Protein AF-A0A5P2CX89-F1 (afdb_monomer_lite)

Structure (mmCIF, N/CA/C/O backbone):
data_AF-A0A5P2CX89-F1
#
_entry.id   AF-A0A5P2CX89-F1
#
loop_
_atom_site.group_PDB
_atom_site.id
_atom_site.type_symbol
_atom_site.label_atom_id
_atom_site.label_alt_id
_atom_site.label_comp_id
_atom_site.label_asym_id
_atom_site.label_entity_id
_atom_site.label_seq_id
_atom_site.pdbx_PDB_ins_code
_atom_site.Cartn_x
_atom_site.Cartn_y
_atom_site.Cartn_z
_atom_site.occupancy
_atom_site.B_iso_or_equiv
_atom_site.auth_seq_id
_atom_site.auth_comp_id
_atom_site.auth_asym_id
_atom_site.auth_atom_id
_atom_site.pdbx_PDB_model_num
ATOM 1 N N . MET A 1 1 ? 0.974 6.005 -25.093 1.00 42.09 1 MET A N 1
ATOM 2 C CA . MET A 1 1 ? 1.705 5.523 -23.905 1.00 42.09 1 MET A CA 1
ATOM 3 C C . MET A 1 1 ? 2.132 4.112 -24.248 1.00 42.09 1 MET A C 1
ATOM 5 O O . MET A 1 1 ? 1.288 3.370 -24.734 1.00 42.09 1 MET A O 1
ATOM 9 N N . GLY A 1 2 ? 3.438 3.838 -24.228 1.00 49.44 2 GLY A N 1
ATOM 10 C CA . GLY A 1 2 ? 3.978 2.541 -24.639 1.00 49.44 2 GLY A CA 1
ATOM 11 C C . GLY A 1 2 ? 3.555 1.470 -23.645 1.00 49.44 2 GLY A C 1
ATOM 12 O O . GLY A 1 2 ? 3.586 1.718 -22.444 1.00 49.44 2 GLY A O 1
ATOM 13 N N . SER A 1 3 ? 3.087 0.336 -24.152 1.00 59.53 3 SER A N 1
ATOM 14 C CA . SER A 1 3 ? 2.864 -0.850 -23.338 1.00 59.53 3 SER A CA 1
ATOM 15 C C . SER A 1 3 ? 4.243 -1.437 -23.049 1.00 59.53 3 SER A C 1
ATOM 17 O O . SER A 1 3 ? 4.870 -1.976 -23.962 1.00 59.53 3 SER A O 1
ATOM 19 N N . ASP A 1 4 ? 4.710 -1.302 -21.812 1.00 76.56 4 ASP A N 1
ATOM 20 C CA . ASP A 1 4 ? 5.909 -1.979 -21.324 1.00 76.56 4 ASP A CA 1
ATOM 21 C C . ASP A 1 4 ? 5.474 -3.022 -20.280 1.00 76.56 4 ASP A C 1
ATOM 23 O O . ASP A 1 4 ? 4.548 -2.796 -19.495 1.00 76.56 4 ASP A O 1
ATOM 27 N N . SER A 1 5 ? 6.124 -4.185 -20.259 1.00 81.44 5 SER A N 1
ATOM 28 C CA . SER A 1 5 ? 5.858 -5.239 -19.273 1.00 81.44 5 SER A CA 1
ATOM 29 C C . SER A 1 5 ? 7.118 -5.610 -18.514 1.00 81.44 5 SER A C 1
ATOM 31 O O . SER A 1 5 ? 8.233 -5.353 -18.964 1.00 81.44 5 SER A O 1
ATOM 33 N N . LEU A 1 6 ? 6.953 -6.234 -17.349 1.00 82.81 6 LEU A N 1
ATOM 34 C CA . LEU A 1 6 ? 8.076 -6.692 -16.536 1.00 82.81 6 LEU A CA 1
ATOM 35 C C . LEU A 1 6 ? 8.064 -8.213 -16.347 1.00 82.81 6 LEU A C 1
ATOM 37 O O . LEU A 1 6 ? 7.010 -8.845 -16.339 1.00 82.81 6 LEU A O 1
ATOM 41 N N . ALA A 1 7 ? 9.256 -8.775 -16.146 1.00 82.06 7 ALA A N 1
ATOM 42 C CA . ALA A 1 7 ? 9.511 -10.131 -15.669 1.00 82.06 7 ALA A CA 1
ATOM 43 C C . ALA A 1 7 ? 10.151 -10.089 -14.272 1.00 82.06 7 ALA A C 1
ATOM 45 O O . ALA A 1 7 ? 10.950 -9.192 -13.976 1.00 82.06 7 ALA A O 1
ATOM 46 N N . THR A 1 8 ? 9.864 -11.086 -13.434 1.00 77.75 8 THR A N 1
ATOM 47 C CA . THR A 1 8 ? 10.542 -11.257 -12.140 1.00 77.75 8 THR A CA 1
ATOM 48 C C . THR A 1 8 ? 11.944 -11.835 -12.342 1.00 77.75 8 THR A C 1
ATOM 50 O O . THR A 1 8 ? 12.128 -12.833 -13.039 1.00 77.75 8 THR A O 1
ATOM 53 N N . ALA A 1 9 ? 12.937 -11.237 -11.690 1.00 70.44 9 ALA A N 1
ATOM 54 C CA . ALA A 1 9 ? 14.304 -11.733 -11.590 1.00 70.44 9 ALA A CA 1
ATOM 55 C C . ALA A 1 9 ? 14.701 -11.904 -10.115 1.00 70.44 9 ALA A C 1
ATOM 57 O O . ALA A 1 9 ? 14.054 -11.382 -9.205 1.00 70.44 9 ALA A O 1
ATOM 58 N N . SER A 1 10 ? 15.796 -12.617 -9.852 1.00 69.81 10 SER A N 1
ATOM 59 C CA . SER A 1 10 ? 16.357 -12.696 -8.501 1.00 69.81 10 SER A CA 1
ATOM 60 C C . SER A 1 10 ? 16.760 -11.295 -8.022 1.00 69.81 10 SER A C 1
ATOM 62 O O . SER A 1 10 ? 17.757 -10.746 -8.492 1.00 69.81 10 SER A O 1
ATOM 64 N N . GLY A 1 11 ? 15.984 -10.723 -7.099 1.00 68.00 11 GLY A N 1
ATOM 65 C CA . GLY A 1 11 ? 16.244 -9.404 -6.519 1.00 68.00 11 GLY A CA 1
ATOM 66 C C . GLY A 1 11 ? 15.572 -8.215 -7.216 1.00 68.00 11 GLY A C 1
ATOM 67 O O . GLY A 1 11 ? 15.950 -7.087 -6.916 1.00 68.00 11 GLY A O 1
ATOM 68 N N . GLY A 1 12 ? 14.599 -8.417 -8.117 1.00 71.75 12 GLY A N 1
ATOM 69 C CA . GLY A 1 12 ? 13.814 -7.301 -8.663 1.00 71.75 12 GLY A CA 1
ATOM 70 C C . GLY A 1 12 ? 13.036 -7.612 -9.940 1.00 71.75 12 GLY A C 1
ATOM 71 O O . GLY A 1 12 ? 12.866 -8.769 -10.316 1.00 71.75 12 GLY A O 1
ATOM 72 N N . TYR A 1 13 ? 12.588 -6.555 -10.618 1.00 78.25 13 TYR A N 1
ATOM 73 C CA . TYR A 1 13 ? 11.869 -6.633 -11.889 1.00 78.25 13 TYR A CA 1
ATOM 74 C C . TYR A 1 13 ? 12.728 -6.128 -13.050 1.00 78.25 13 TYR A C 1
ATOM 76 O O . TYR A 1 13 ? 13.530 -5.208 -12.890 1.00 78.25 13 TYR A O 1
ATOM 84 N N . ARG A 1 14 ? 12.545 -6.721 -14.232 1.00 82.75 14 ARG A N 1
ATOM 85 C CA . ARG A 1 14 ? 13.206 -6.311 -15.478 1.00 82.75 14 ARG A CA 1
ATOM 86 C C . ARG A 1 14 ? 12.184 -6.108 -16.587 1.00 82.75 14 ARG A C 1
ATOM 88 O O . ARG A 1 14 ? 11.308 -6.942 -16.764 1.00 82.75 14 ARG A O 1
ATOM 95 N N . GLU A 1 15 ? 12.372 -5.049 -17.365 1.00 85.62 15 GLU A N 1
ATOM 96 C CA . GLU A 1 15 ? 11.545 -4.716 -18.526 1.00 85.62 15 GLU A CA 1
ATOM 97 C C . GLU A 1 15 ? 11.724 -5.699 -19.687 1.00 85.62 15 GLU A C 1
ATOM 99 O O . GLU A 1 15 ? 12.847 -6.104 -20.013 1.00 85.62 15 GLU A O 1
ATOM 104 N N . ILE A 1 16 ? 10.600 -6.092 -20.283 1.00 86.50 16 ILE A N 1
ATOM 105 C CA . ILE A 1 16 ? 10.479 -7.015 -21.411 1.00 86.50 16 ILE A CA 1
ATOM 106 C C . ILE A 1 16 ? 9.305 -6.600 -22.325 1.00 86.50 16 ILE A C 1
ATOM 108 O O . ILE A 1 16 ? 8.415 -5.870 -21.884 1.00 86.50 16 ILE A O 1
ATOM 112 N N . PRO A 1 17 ? 9.256 -7.080 -23.585 1.00 85.12 17 PRO A N 1
ATOM 113 C CA . PRO A 1 17 ? 8.101 -6.859 -24.460 1.00 85.12 17 PRO A CA 1
ATOM 114 C C . PRO A 1 17 ? 6.797 -7.401 -23.856 1.00 85.12 17 PRO A C 1
ATOM 116 O O . PRO A 1 17 ? 6.811 -8.457 -23.220 1.00 85.12 17 PRO A O 1
ATOM 119 N N . CYS A 1 18 ? 5.672 -6.720 -24.095 1.00 82.06 18 CYS A N 1
ATOM 120 C CA . CYS A 1 18 ? 4.364 -7.102 -23.541 1.00 82.06 18 CYS A CA 1
ATOM 121 C C . CYS A 1 18 ? 3.854 -8.474 -23.973 1.00 82.06 18 CYS A C 1
ATOM 123 O O . CYS A 1 18 ? 3.194 -9.156 -23.198 1.00 82.06 18 CYS A O 1
ATOM 125 N N . ASP A 1 19 ? 4.154 -8.893 -25.199 1.00 82.50 19 ASP A N 1
ATOM 126 C CA . ASP A 1 19 ? 3.830 -10.224 -25.719 1.00 82.50 19 ASP A CA 1
ATOM 127 C C . ASP A 1 19 ? 4.905 -11.271 -25.373 1.00 82.50 19 ASP A C 1
ATOM 129 O O . ASP A 1 19 ? 4.845 -12.422 -25.815 1.00 82.50 19 ASP A O 1
ATOM 133 N N . GLY A 1 20 ? 5.895 -10.884 -24.564 1.00 83.31 20 GLY A N 1
ATOM 134 C CA . GLY A 1 20 ? 6.966 -11.751 -24.116 1.00 83.31 20 GLY A CA 1
ATOM 135 C C . GLY A 1 20 ? 6.448 -12.861 -23.193 1.00 83.31 20 GLY A C 1
ATOM 136 O O . GLY A 1 20 ? 5.695 -12.592 -22.259 1.00 83.31 20 GLY A O 1
ATOM 137 N N . PRO A 1 21 ? 6.916 -14.113 -23.349 1.00 80.88 21 PRO A N 1
ATOM 138 C CA . PRO A 1 21 ? 6.437 -15.256 -22.562 1.00 80.88 21 PRO A CA 1
ATOM 139 C C . PRO A 1 21 ? 6.777 -15.189 -21.060 1.00 80.88 21 PRO A C 1
ATOM 141 O O . PRO A 1 21 ? 6.363 -16.060 -20.302 1.00 80.88 21 PRO A O 1
ATOM 144 N N . GLY A 1 22 ? 7.553 -14.190 -20.630 1.00 83.94 22 GLY A N 1
ATOM 145 C CA . GLY A 1 22 ? 7.888 -13.930 -19.229 1.00 83.94 22 GLY A CA 1
ATOM 146 C C . GLY A 1 22 ? 7.197 -12.701 -18.638 1.00 83.94 22 GLY A C 1
ATOM 147 O O . GLY A 1 22 ? 7.607 -12.273 -17.562 1.00 83.94 22 GLY A O 1
ATOM 148 N N . ALA A 1 23 ? 6.230 -12.095 -19.341 1.00 85.31 23 ALA A N 1
ATOM 149 C CA . ALA A 1 23 ? 5.497 -10.924 -18.863 1.00 85.31 23 ALA A CA 1
ATOM 150 C C . ALA A 1 23 ? 4.600 -11.320 -17.690 1.00 85.31 23 ALA A C 1
ATOM 152 O O . ALA A 1 23 ? 3.677 -12.118 -17.838 1.00 85.31 23 ALA A O 1
ATOM 153 N N . VAL A 1 24 ? 4.904 -10.771 -16.515 1.00 86.50 24 VAL A N 1
ATOM 154 C CA . VAL A 1 24 ? 4.188 -11.041 -15.259 1.00 86.50 24 VAL A CA 1
ATOM 155 C C . VAL A 1 24 ? 3.636 -9.781 -14.613 1.00 86.50 24 VAL A C 1
ATOM 157 O O . VAL A 1 24 ? 3.115 -9.877 -13.516 1.00 86.50 24 VAL A O 1
ATOM 160 N N . ALA A 1 25 ? 3.818 -8.611 -15.226 1.00 83.75 25 ALA A N 1
ATOM 161 C CA . ALA A 1 25 ? 3.232 -7.351 -14.790 1.00 83.75 25 ALA A CA 1
ATOM 162 C C . ALA A 1 25 ? 3.145 -6.380 -15.972 1.00 83.75 25 ALA A C 1
ATOM 164 O O . ALA A 1 25 ? 4.002 -6.396 -16.864 1.00 83.75 25 ALA A O 1
ATOM 165 N N . GLU A 1 26 ? 2.138 -5.516 -15.953 1.00 81.44 26 GLU A N 1
ATOM 166 C CA . GLU A 1 26 ? 1.958 -4.427 -16.913 1.00 81.44 26 GLU A CA 1
ATOM 167 C C . GLU A 1 26 ? 2.341 -3.091 -16.272 1.00 81.44 26 GLU A C 1
ATOM 169 O O . GLU A 1 26 ? 1.953 -2.798 -15.136 1.00 81.44 26 GLU A O 1
ATOM 174 N N . VAL A 1 27 ? 3.106 -2.278 -17.004 1.00 80.94 27 VAL A N 1
ATOM 175 C CA . VAL A 1 27 ? 3.391 -0.891 -16.634 1.00 80.94 27 VAL A CA 1
ATOM 176 C C . VAL A 1 27 ? 2.206 -0.026 -17.045 1.00 80.94 27 VAL A C 1
ATOM 178 O O . VAL A 1 27 ? 1.995 0.232 -18.228 1.00 80.94 27 VAL A O 1
ATOM 181 N N . LEU A 1 28 ? 1.440 0.455 -16.065 1.00 74.62 28 LEU A N 1
ATOM 182 C CA . LEU A 1 28 ? 0.283 1.320 -16.325 1.00 74.62 28 LEU A CA 1
ATOM 183 C C . LEU A 1 28 ? 0.699 2.763 -16.617 1.00 74.62 28 LEU A C 1
ATOM 185 O O . LEU A 1 28 ? 0.092 3.455 -17.435 1.00 74.62 28 LEU A O 1
ATOM 189 N N . LEU A 1 29 ? 1.733 3.224 -15.916 1.00 73.19 29 LEU A N 1
ATOM 190 C CA . LEU A 1 29 ? 2.259 4.572 -16.027 1.00 73.19 29 LEU A CA 1
ATOM 191 C C . LEU A 1 29 ? 3.750 4.554 -15.709 1.00 73.19 29 LEU A C 1
ATOM 193 O O . LEU A 1 29 ? 4.175 3.944 -14.726 1.00 73.19 29 LEU A O 1
ATOM 197 N N . ARG A 1 30 ? 4.516 5.267 -16.534 1.00 77.25 30 ARG A N 1
ATOM 198 C CA . ARG A 1 30 ? 5.903 5.621 -16.265 1.00 77.25 30 ARG A CA 1
ATOM 199 C C . ARG A 1 30 ? 6.073 7.115 -16.462 1.00 77.25 30 ARG A C 1
ATOM 201 O O . ARG A 1 30 ? 5.856 7.622 -17.563 1.00 77.25 30 ARG A O 1
ATOM 208 N N . GLU A 1 31 ? 6.488 7.796 -15.408 1.00 72.94 31 GLU A N 1
ATOM 209 C CA . GLU A 1 31 ? 6.812 9.217 -15.461 1.00 72.94 31 GLU A CA 1
ATOM 210 C C . GLU A 1 31 ? 8.288 9.422 -15.150 1.00 72.94 31 GLU A C 1
ATOM 212 O O . GLU A 1 31 ? 8.809 8.839 -14.201 1.00 72.94 31 GLU A O 1
ATOM 217 N N . GLU A 1 32 ? 8.963 10.238 -15.960 1.00 73.38 32 GLU A N 1
ATOM 218 C CA . GLU A 1 32 ? 10.366 10.596 -15.763 1.00 73.38 32 GLU A CA 1
ATOM 219 C C . GLU A 1 32 ? 10.483 12.019 -15.221 1.00 73.38 32 GLU A C 1
ATOM 221 O O . GLU A 1 32 ? 9.790 12.941 -15.661 1.00 73.38 32 GLU A O 1
ATOM 226 N N . PHE A 1 33 ? 11.394 12.201 -14.272 1.00 70.44 33 PHE A N 1
ATOM 227 C CA . PHE A 1 33 ? 11.610 13.456 -13.576 1.00 70.44 33 PHE A CA 1
ATOM 228 C C . PHE A 1 33 ? 13.099 13.802 -13.532 1.00 70.44 33 PHE A C 1
ATOM 230 O O . PHE A 1 33 ? 13.976 12.946 -13.394 1.00 70.44 33 PHE A O 1
ATOM 237 N N . ASP A 1 34 ? 13.377 15.100 -13.598 1.00 68.00 34 ASP A N 1
ATOM 238 C CA . ASP A 1 34 ? 14.707 15.684 -13.411 1.00 68.00 34 ASP A CA 1
ATOM 239 C C . ASP A 1 34 ? 15.083 15.871 -11.930 1.00 68.00 34 ASP A C 1
ATOM 241 O O . ASP A 1 34 ? 16.219 16.217 -11.607 1.00 68.00 34 ASP A O 1
ATOM 245 N N . THR A 1 35 ? 14.130 15.638 -11.028 1.00 64.81 35 THR A N 1
ATOM 246 C CA . THR A 1 35 ? 14.237 15.790 -9.577 1.00 64.81 35 THR A CA 1
ATOM 247 C C . THR A 1 35 ? 13.449 14.682 -8.882 1.00 64.81 35 THR A C 1
ATOM 249 O O . THR A 1 35 ? 12.470 14.182 -9.433 1.00 64.81 35 THR A O 1
ATOM 252 N N . VAL A 1 36 ? 13.853 14.298 -7.664 1.00 58.19 36 VAL A N 1
ATOM 253 C CA . VAL A 1 36 ? 13.071 13.361 -6.842 1.00 58.19 36 VAL A CA 1
ATOM 254 C C . VAL A 1 36 ? 11.738 14.028 -6.512 1.00 58.19 36 VAL A C 1
ATOM 256 O O . VAL A 1 36 ? 11.678 14.926 -5.671 1.00 58.19 36 VAL A O 1
ATOM 259 N N . LYS A 1 37 ? 10.669 13.619 -7.194 1.00 54.03 37 LYS A N 1
ATOM 260 C CA . LYS A 1 37 ? 9.299 13.938 -6.796 1.00 54.03 37 LYS A CA 1
ATOM 261 C C . LYS A 1 37 ? 8.731 12.745 -6.043 1.00 54.03 37 LYS A C 1
ATOM 263 O O . LYS A 1 37 ? 8.951 11.609 -6.443 1.00 54.03 37 LYS A O 1
ATOM 268 N N . ALA A 1 38 ? 8.034 13.031 -4.949 1.00 51.25 38 ALA A N 1
ATOM 269 C CA . ALA A 1 38 ? 7.250 12.032 -4.244 1.00 51.25 38 ALA A CA 1
ATOM 270 C C . ALA A 1 38 ? 5.945 11.762 -5.012 1.00 51.25 38 ALA A C 1
ATOM 272 O O . ALA A 1 38 ? 5.284 12.709 -5.451 1.00 51.25 38 ALA A O 1
ATOM 273 N N . ASP A 1 39 ? 5.630 10.477 -5.129 1.00 54.97 39 ASP A N 1
ATOM 274 C CA . ASP A 1 39 ? 4.306 9.859 -5.214 1.00 54.97 39 ASP A CA 1
ATOM 275 C C . ASP A 1 39 ? 3.392 10.412 -6.322 1.00 54.97 39 ASP A C 1
ATOM 277 O O . ASP A 1 39 ? 2.449 11.169 -6.075 1.00 54.97 39 ASP A O 1
ATOM 281 N N . ARG A 1 40 ? 3.677 10.030 -7.569 1.00 58.16 40 ARG A N 1
ATOM 282 C CA . ARG A 1 40 ? 2.984 10.500 -8.779 1.00 58.16 40 ARG A CA 1
ATOM 283 C C . ARG A 1 40 ? 2.080 9.475 -9.452 1.00 58.16 40 ARG A C 1
ATOM 285 O O . ARG A 1 40 ? 1.398 9.838 -10.408 1.00 58.16 40 ARG A O 1
ATOM 292 N N . CYS A 1 41 ? 1.973 8.255 -8.939 1.00 56.56 41 CYS A N 1
ATOM 293 C CA . CYS A 1 41 ? 0.890 7.365 -9.305 1.00 56.56 41 CYS A CA 1
ATOM 294 C C . CYS A 1 41 ? -0.430 8.087 -8.922 1.00 56.56 41 CYS A C 1
ATOM 296 O O . CYS A 1 41 ? -0.828 8.129 -7.756 1.00 56.56 41 CYS A O 1
ATOM 298 N N . ASP A 1 42 ? -1.076 8.718 -9.911 1.00 55.38 42 ASP A N 1
ATOM 299 C CA . ASP A 1 42 ? -2.325 9.477 -9.771 1.00 55.38 42 ASP A CA 1
ATOM 300 C C . ASP A 1 42 ? -3.533 8.518 -9.662 1.00 55.38 42 ASP A C 1
ATOM 302 O O . ASP A 1 42 ? -3.385 7.387 -9.226 1.00 55.38 42 ASP A O 1
ATOM 306 N N . THR A 1 43 ? -4.756 8.907 -10.013 1.00 50.25 43 THR A N 1
ATOM 307 C CA . THR A 1 43 ? -5.885 7.987 -10.251 1.00 50.25 43 THR A CA 1
ATOM 308 C C . THR A 1 43 ? -5.557 6.611 -10.876 1.00 50.25 43 THR A C 1
ATOM 310 O O . THR A 1 43 ? -6.192 5.637 -10.471 1.00 50.25 43 THR A O 1
ATOM 313 N N . ALA A 1 44 ? -4.557 6.475 -11.764 1.00 47.72 44 ALA A N 1
ATOM 314 C CA . ALA A 1 44 ? -4.097 5.169 -12.277 1.00 47.72 44 ALA A CA 1
ATOM 315 C C . ALA A 1 44 ? -3.511 4.238 -11.185 1.00 47.72 44 ALA A C 1
ATOM 317 O O . ALA A 1 44 ? -3.527 3.016 -11.319 1.00 47.72 44 ALA A O 1
ATOM 318 N N . ALA A 1 45 ? -3.042 4.809 -10.074 1.00 52.84 45 ALA A N 1
ATOM 319 C CA . ALA A 1 45 ? -2.518 4.120 -8.899 1.00 52.84 45 ALA A CA 1
ATOM 320 C C . ALA A 1 45 ? -3.564 3.408 -8.076 1.00 52.84 45 ALA A C 1
ATOM 322 O O . ALA A 1 45 ? -3.189 2.534 -7.308 1.00 52.84 45 ALA A O 1
ATOM 32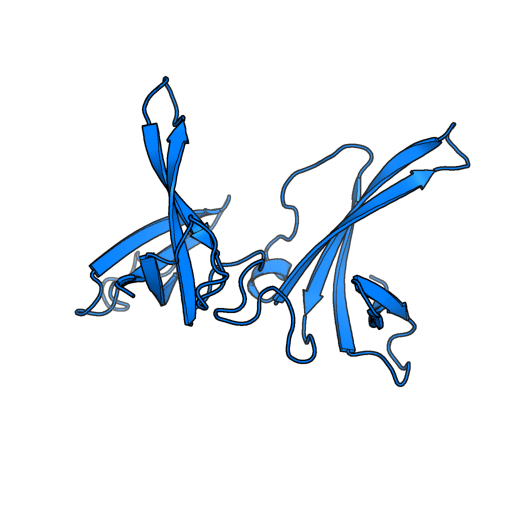3 N N . ALA A 1 46 ? -4.837 3.810 -8.147 1.00 55.19 46 ALA A N 1
ATOM 324 C CA . ALA A 1 46 ? -5.862 3.265 -7.256 1.00 55.19 46 ALA A CA 1
ATOM 325 C C . ALA A 1 46 ? -5.963 1.734 -7.360 1.00 55.19 46 ALA A C 1
ATOM 327 O O . ALA A 1 46 ? -6.441 1.085 -6.434 1.00 55.19 46 ALA A O 1
ATOM 328 N N . GLU A 1 47 ? -5.477 1.175 -8.468 1.00 59.25 47 GLU A N 1
ATOM 329 C CA . GLU A 1 47 ? -5.480 -0.249 -8.753 1.00 59.25 47 GLU A CA 1
ATOM 330 C C . GLU A 1 47 ? -4.083 -0.829 -9.046 1.00 59.25 47 GLU A C 1
ATOM 332 O O . GLU A 1 47 ? -3.986 -1.945 -9.551 1.00 59.25 47 GLU A O 1
ATOM 337 N N . ALA A 1 48 ? -3.012 -0.072 -8.788 1.00 70.31 48 ALA A N 1
ATOM 338 C CA . ALA A 1 48 ? -1.646 -0.568 -8.922 1.00 70.31 48 ALA A CA 1
ATOM 339 C C . ALA A 1 48 ? -1.280 -1.428 -7.706 1.00 70.31 48 ALA A C 1
ATOM 341 O O . ALA A 1 48 ? -1.489 -1.002 -6.565 1.00 70.31 48 ALA A O 1
ATOM 342 N N . ASP A 1 49 ? -0.693 -2.600 -7.951 1.00 67.94 49 ASP A N 1
ATOM 343 C CA . ASP A 1 49 ? -0.277 -3.510 -6.884 1.00 67.94 49 ASP A CA 1
ATOM 344 C C . ASP A 1 49 ? 1.143 -3.183 -6.375 1.00 67.94 49 ASP A C 1
ATOM 346 O O . ASP A 1 49 ? 1.470 -3.489 -5.233 1.00 67.94 49 ASP A O 1
ATOM 350 N N . LEU A 1 50 ? 1.991 -2.520 -7.178 1.00 73.38 50 LEU A N 1
ATOM 351 C CA . LEU A 1 50 ? 3.351 -2.122 -6.781 1.00 73.38 50 LEU A CA 1
ATOM 352 C C . LEU A 1 50 ? 3.775 -0.790 -7.418 1.00 73.38 50 LEU A C 1
ATOM 354 O O . LEU A 1 50 ? 3.487 -0.529 -8.585 1.00 73.38 50 LEU A O 1
ATOM 358 N N . LEU A 1 51 ? 4.513 0.027 -6.660 1.00 76.44 51 LEU A N 1
ATOM 359 C CA . LEU A 1 51 ? 5.182 1.240 -7.134 1.00 76.44 51 LEU A CA 1
ATOM 360 C C . LEU A 1 51 ? 6.696 1.050 -7.042 1.00 76.44 51 LEU A C 1
ATOM 362 O O . LEU A 1 51 ? 7.218 0.662 -5.996 1.00 76.44 51 LEU A O 1
ATOM 366 N N . ILE A 1 52 ? 7.406 1.324 -8.136 1.00 75.88 52 ILE A N 1
ATOM 367 C CA . ILE A 1 52 ? 8.869 1.247 -8.189 1.00 75.88 52 ILE A CA 1
ATOM 368 C C . ILE A 1 52 ? 9.447 2.626 -8.498 1.00 75.88 52 ILE A C 1
ATOM 370 O O . ILE A 1 52 ? 9.117 3.232 -9.517 1.00 75.88 52 ILE A O 1
ATOM 374 N N . HIS A 1 53 ? 10.372 3.081 -7.650 1.00 75.19 53 HIS A N 1
ATOM 375 C CA . HIS A 1 53 ? 11.248 4.206 -7.963 1.00 75.19 53 HIS A CA 1
ATOM 376 C C . HIS A 1 53 ? 12.496 3.691 -8.677 1.00 75.19 53 HIS A C 1
ATOM 378 O O . HIS A 1 53 ? 13.306 2.954 -8.112 1.00 75.19 53 HIS A O 1
ATOM 384 N N . LEU A 1 54 ? 12.659 4.096 -9.928 1.00 74.88 54 LEU A N 1
ATOM 385 C CA . LEU A 1 54 ? 13.841 3.830 -10.727 1.00 74.88 54 LEU A CA 1
ATOM 386 C C . LEU A 1 54 ? 14.754 5.050 -10.687 1.00 74.88 54 LEU A C 1
ATOM 388 O O . LEU A 1 54 ? 14.311 6.194 -10.766 1.00 74.88 54 LEU A O 1
ATOM 392 N N . THR A 1 55 ? 16.052 4.802 -10.581 1.00 78.00 55 THR A N 1
ATOM 393 C CA . THR A 1 55 ? 17.079 5.832 -10.733 1.00 78.00 55 THR A CA 1
ATOM 394 C C . THR A 1 55 ? 18.045 5.373 -11.808 1.00 78.00 55 THR A C 1
ATOM 396 O O . THR A 1 55 ? 18.515 4.235 -11.781 1.00 78.00 55 THR A O 1
ATOM 399 N N . ARG A 1 56 ? 18.337 6.249 -12.763 1.00 79.62 56 ARG A N 1
ATOM 400 C CA . ARG A 1 56 ? 19.282 5.986 -13.843 1.00 79.62 56 ARG A CA 1
ATOM 401 C C . ARG A 1 56 ? 20.217 7.170 -14.002 1.00 79.62 56 ARG A C 1
ATOM 403 O O . ARG A 1 56 ? 19.784 8.310 -13.989 1.00 79.62 56 ARG A O 1
ATOM 410 N N . GLU A 1 57 ? 21.493 6.899 -14.211 1.00 79.94 57 GLU A N 1
ATOM 411 C CA . GLU A 1 57 ? 22.452 7.922 -14.612 1.00 79.94 57 GLU A CA 1
ATOM 412 C C . GLU A 1 57 ? 22.279 8.264 -16.103 1.00 79.94 57 GLU A C 1
ATOM 414 O O . GLU A 1 57 ? 22.196 7.359 -16.939 1.00 79.94 57 GLU A O 1
ATOM 419 N N . ASP A 1 58 ? 22.198 9.555 -16.436 1.00 75.06 58 ASP A N 1
ATOM 420 C CA . ASP A 1 58 ? 22.181 10.071 -17.805 1.00 75.06 58 ASP A CA 1
ATOM 421 C C . ASP A 1 58 ? 23.624 10.236 -18.317 1.00 75.06 58 ASP A C 1
ATOM 423 O O . ASP A 1 58 ? 24.305 11.211 -17.965 1.00 75.06 58 ASP A O 1
ATOM 427 N N . PRO A 1 59 ? 24.109 9.319 -19.178 1.00 69.31 59 PRO A N 1
ATOM 428 C CA . PRO A 1 59 ? 25.465 9.394 -19.703 1.00 69.31 59 PRO A CA 1
ATOM 429 C C . PRO A 1 59 ? 25.668 10.580 -20.658 1.00 69.31 59 PRO A C 1
ATOM 431 O O . PRO A 1 59 ? 26.813 10.939 -20.924 1.00 69.31 59 PRO A O 1
ATOM 434 N N . GLN A 1 60 ? 24.599 11.197 -21.179 1.00 79.12 60 GLN A N 1
ATOM 435 C CA . GLN A 1 60 ? 24.687 12.350 -22.082 1.00 79.12 60 GLN A CA 1
ATOM 436 C C . GLN A 1 60 ? 24.639 13.696 -21.344 1.00 79.12 60 GLN A C 1
ATOM 438 O O . GLN A 1 60 ? 25.086 14.699 -21.895 1.00 79.12 60 GLN A O 1
ATOM 443 N N . ASN A 1 61 ? 24.185 13.725 -20.087 1.00 72.38 61 ASN A N 1
ATOM 444 C CA . ASN A 1 61 ? 24.195 14.915 -19.227 1.00 72.38 61 ASN A CA 1
ATOM 445 C C . ASN A 1 61 ? 25.112 14.748 -18.012 1.00 72.38 61 ASN A C 1
ATOM 447 O O . ASN A 1 61 ? 24.670 14.886 -16.874 1.00 72.38 61 ASN A O 1
ATOM 451 N N . HIS A 1 62 ? 26.403 14.491 -18.233 1.00 78.19 62 HIS A N 1
ATOM 452 C CA . HIS A 1 62 ? 27.421 14.574 -17.172 1.00 78.19 62 HIS A CA 1
ATOM 453 C C . HIS A 1 62 ? 27.110 13.708 -15.929 1.00 78.19 62 HIS A C 1
ATOM 455 O O . HIS A 1 62 ? 27.449 14.090 -14.809 1.00 78.19 62 HIS A O 1
ATOM 461 N N . GLY A 1 63 ? 26.436 12.569 -16.104 1.00 68.88 63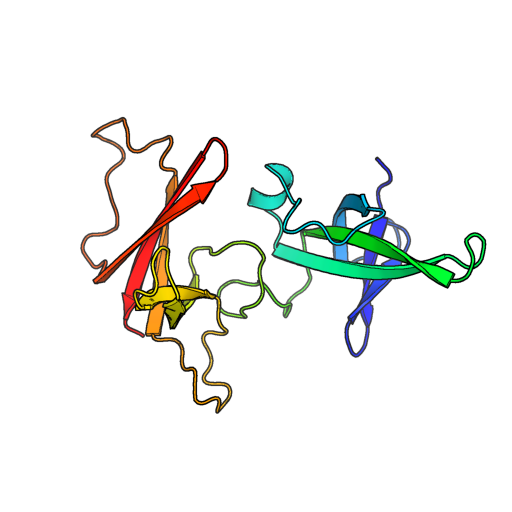 GLY A N 1
ATOM 462 C CA . GLY A 1 63 ? 26.079 11.691 -14.990 1.00 68.88 63 GLY A CA 1
ATOM 463 C C . GLY A 1 63 ? 24.917 12.198 -14.131 1.00 68.88 63 GLY A C 1
ATOM 464 O O . GLY A 1 63 ? 24.770 11.806 -12.973 1.00 68.88 63 G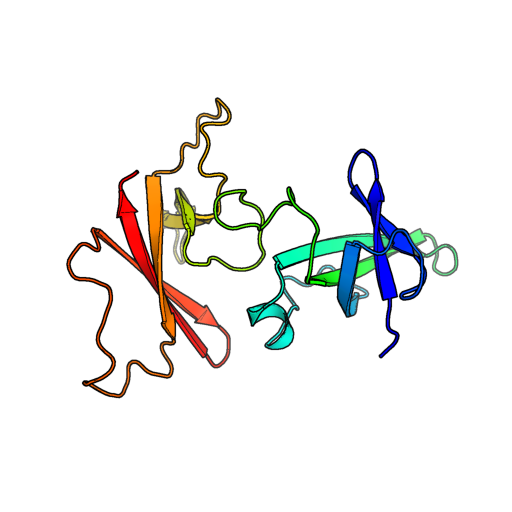LY A O 1
ATOM 465 N N . ARG A 1 64 ? 24.076 13.098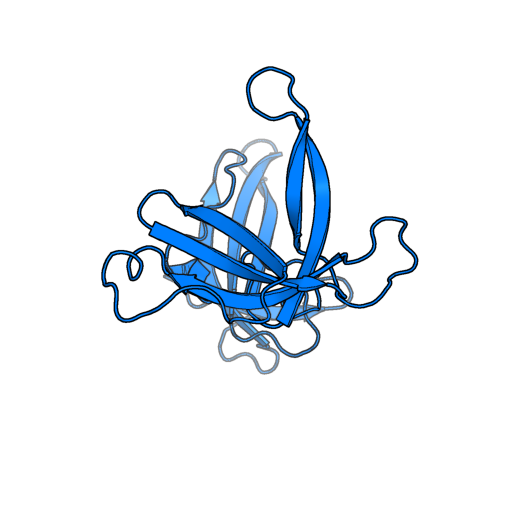 -14.660 1.00 78.94 64 ARG A N 1
ATOM 466 C CA . ARG A 1 64 ? 22.872 13.555 -13.956 1.00 78.94 64 ARG A CA 1
ATOM 467 C C . ARG A 1 64 ? 21.937 12.372 -13.710 1.00 78.94 64 ARG A C 1
ATOM 469 O O . ARG A 1 64 ? 21.688 11.581 -14.613 1.00 78.94 64 ARG A O 1
ATOM 476 N N . LEU A 1 65 ? 21.389 12.262 -12.503 1.00 76.56 65 LEU A N 1
ATOM 477 C CA . LEU A 1 65 ? 20.403 11.228 -12.197 1.00 76.56 65 LEU A CA 1
ATOM 478 C C . LEU A 1 65 ? 19.041 11.606 -12.787 1.00 76.56 65 LEU A C 1
ATOM 480 O O . LEU A 1 65 ? 18.530 12.700 -12.547 1.00 76.56 65 LEU A O 1
ATOM 484 N N . LEU A 1 66 ? 18.473 10.684 -13.553 1.00 75.88 66 LEU A N 1
ATOM 485 C CA . LEU A 1 66 ? 17.082 10.653 -13.970 1.00 75.88 66 LEU A CA 1
ATOM 486 C C . LEU A 1 66 ? 16.319 9.749 -13.013 1.00 75.88 66 LEU A C 1
ATOM 488 O O . LEU A 1 66 ? 16.757 8.637 -12.699 1.00 75.88 66 LEU A O 1
ATOM 492 N N . TYR A 1 67 ? 15.166 10.230 -12.578 1.00 76.62 67 TYR A N 1
ATOM 493 C CA . TYR A 1 67 ? 14.252 9.474 -11.741 1.00 76.62 67 TYR A CA 1
ATOM 494 C C . TYR A 1 67 ? 13.076 9.044 -12.595 1.00 76.62 67 TYR A C 1
ATOM 496 O O . TYR A 1 67 ? 12.593 9.830 -13.406 1.00 76.62 67 TYR A O 1
ATOM 504 N N . ALA A 1 68 ? 12.609 7.817 -12.415 1.00 73.81 68 ALA A N 1
ATOM 505 C CA . ALA A 1 68 ? 11.326 7.410 -12.953 1.00 73.81 68 ALA A CA 1
ATOM 506 C C . ALA A 1 68 ? 10.485 6.746 -11.870 1.00 73.81 68 ALA A C 1
ATOM 508 O O . ALA A 1 68 ? 11.013 6.060 -10.996 1.00 73.81 68 ALA A O 1
ATOM 509 N N . GLU A 1 69 ? 9.180 6.952 -11.937 1.00 77.06 69 GLU A N 1
ATOM 510 C CA . GLU A 1 69 ? 8.214 6.226 -11.122 1.00 77.06 69 GLU A CA 1
ATOM 511 C C . GLU A 1 69 ? 7.385 5.318 -12.021 1.00 77.06 69 GLU A C 1
ATOM 513 O O . GLU A 1 69 ? 6.972 5.732 -13.106 1.00 77.06 69 GLU A O 1
ATOM 518 N N . VAL A 1 70 ? 7.187 4.076 -11.581 1.00 77.81 70 VAL A N 1
ATOM 519 C CA . VAL A 1 70 ? 6.463 3.054 -12.335 1.00 77.81 70 VAL A CA 1
ATOM 520 C C . VAL A 1 70 ? 5.362 2.459 -11.468 1.00 77.81 70 VAL A C 1
ATOM 522 O O . VAL A 1 70 ? 5.653 1.897 -10.411 1.00 77.81 70 VAL A O 1
ATOM 525 N N . CYS A 1 71 ? 4.116 2.548 -11.937 1.00 78.25 71 CYS A N 1
ATOM 526 C CA . CYS A 1 71 ? 2.955 1.916 -11.309 1.00 78.25 71 CYS A CA 1
ATOM 527 C C . CYS A 1 71 ? 2.653 0.602 -12.042 1.00 78.25 71 CYS A C 1
ATOM 529 O O . CYS A 1 71 ? 2.414 0.604 -13.254 1.00 78.25 71 CYS A O 1
ATOM 531 N N . LEU A 1 72 ? 2.677 -0.512 -11.316 1.00 77.00 72 LEU A N 1
ATOM 532 C CA . LEU A 1 72 ? 2.538 -1.854 -11.873 1.00 77.00 72 LEU A CA 1
ATOM 533 C C . LEU A 1 72 ? 1.215 -2.486 -11.477 1.00 77.00 72 LEU A C 1
ATOM 535 O O . LEU A 1 72 ? 0.743 -2.291 -10.357 1.00 77.00 72 LEU A O 1
ATOM 539 N N . ARG A 1 73 ? 0.665 -3.300 -12.377 1.00 73.81 73 ARG A N 1
ATOM 540 C CA . ARG A 1 73 ? -0.500 -4.141 -12.097 1.00 73.81 73 ARG A CA 1
ATOM 541 C C . ARG A 1 73 ? -0.329 -5.550 -12.646 1.00 73.81 73 ARG A C 1
ATOM 543 O O . ARG A 1 73 ? 0.455 -5.765 -13.573 1.00 73.81 73 ARG A O 1
ATOM 550 N N . ASN A 1 74 ? -1.125 -6.472 -12.106 1.00 70.31 74 ASN A N 1
ATOM 551 C CA . ASN A 1 74 ? -1.241 -7.862 -12.537 1.00 70.31 74 ASN A CA 1
ATOM 552 C C . ASN A 1 74 ? 0.028 -8.661 -12.226 1.00 70.31 74 ASN A C 1
ATOM 554 O O . ASN A 1 74 ? 0.460 -9.470 -13.040 1.00 70.31 74 ASN A O 1
ATOM 558 N N . LEU A 1 75 ? 0.634 -8.393 -11.066 1.00 72.88 75 LEU A N 1
ATOM 559 C CA . LEU A 1 75 ? 1.849 -9.067 -10.625 1.00 72.88 75 LEU A CA 1
ATOM 560 C C . LEU A 1 75 ? 1.576 -10.535 -10.256 1.00 72.88 75 LEU A C 1
ATOM 562 O O . LEU A 1 75 ? 0.593 -10.860 -9.596 1.00 72.88 75 LEU A O 1
ATOM 566 N N . ALA A 1 76 ? 2.471 -11.436 -10.666 1.00 72.25 76 ALA A N 1
ATOM 567 C CA . ALA A 1 76 ? 2.413 -12.833 -10.242 1.00 72.25 76 ALA A CA 1
ATOM 568 C C . ALA A 1 76 ? 2.797 -12.985 -8.758 1.00 72.25 76 ALA A C 1
ATOM 570 O O . ALA A 1 76 ? 3.800 -12.425 -8.307 1.00 72.25 76 ALA A O 1
ATOM 571 N N . ASP A 1 77 ? 2.029 -13.787 -8.019 1.00 62.38 77 ASP A N 1
ATOM 572 C CA . ASP A 1 77 ? 2.312 -14.104 -6.618 1.00 62.38 77 ASP A CA 1
ATOM 573 C C . ASP A 1 77 ? 3.658 -14.844 -6.430 1.00 62.38 77 ASP A C 1
ATOM 575 O O . ASP A 1 77 ? 4.015 -15.695 -7.255 1.00 62.38 77 ASP A O 1
ATOM 579 N N . PRO A 1 78 ? 4.368 -14.634 -5.298 1.00 69.06 78 PRO A N 1
ATOM 580 C CA . PRO A 1 78 ? 4.182 -13.562 -4.318 1.00 69.06 78 PRO A CA 1
ATOM 581 C C . PRO A 1 78 ? 4.954 -12.297 -4.731 1.00 69.06 78 PRO A C 1
ATOM 583 O O . PRO A 1 78 ? 6.122 -12.376 -5.116 1.00 69.06 78 PRO A O 1
ATOM 586 N N . HIS A 1 79 ? 4.350 -11.119 -4.574 1.00 62.03 79 HIS A N 1
ATOM 587 C CA . HIS A 1 79 ? 5.028 -9.839 -4.798 1.00 62.03 79 HIS A CA 1
ATOM 588 C C . HIS A 1 79 ? 4.774 -8.849 -3.647 1.00 62.03 79 HIS A C 1
ATOM 590 O O . HIS A 1 79 ? 3.744 -8.938 -2.972 1.00 62.03 79 HIS A O 1
ATOM 596 N N . PRO A 1 80 ? 5.691 -7.892 -3.401 1.00 62.97 80 PRO A N 1
ATOM 597 C CA . PRO A 1 80 ? 5.413 -6.768 -2.509 1.00 62.97 80 PRO A CA 1
ATOM 598 C C . PRO A 1 80 ? 4.138 -6.031 -2.952 1.00 62.97 80 PRO A C 1
ATOM 600 O O . PRO A 1 80 ? 3.916 -5.860 -4.151 1.00 62.97 80 PRO A O 1
ATOM 603 N N . GLY A 1 81 ? 3.295 -5.649 -1.991 1.00 61.00 81 GLY A N 1
ATOM 604 C CA . GLY A 1 81 ? 2.003 -4.988 -2.220 1.00 61.00 81 GLY A CA 1
ATOM 605 C C . GLY A 1 81 ? 0.791 -5.901 -2.451 1.00 61.00 81 GLY A C 1
ATOM 606 O O . GLY A 1 81 ? -0.328 -5.403 -2.530 1.00 61.00 81 GLY A O 1
ATOM 607 N N . ALA A 1 82 ? 0.959 -7.231 -2.489 1.00 67.75 82 ALA A N 1
ATOM 608 C CA . ALA A 1 82 ? -0.180 -8.141 -2.329 1.00 67.75 82 ALA A CA 1
ATOM 609 C C . ALA A 1 82 ? -0.814 -7.959 -0.930 1.00 67.75 82 ALA A C 1
ATOM 611 O O . ALA A 1 82 ? -0.066 -7.720 0.025 1.00 67.75 82 ALA A O 1
ATOM 612 N N . PRO A 1 83 ? -2.145 -8.128 -0.757 1.00 72.25 83 PRO A N 1
ATOM 613 C CA . PRO A 1 83 ? -2.795 -7.961 0.539 1.00 72.25 83 PRO A CA 1
ATOM 614 C C . PRO A 1 83 ? -2.099 -8.730 1.673 1.00 72.25 83 PRO A C 1
ATOM 616 O O . PRO A 1 83 ? -2.101 -9.963 1.708 1.00 72.25 83 PRO A O 1
ATOM 619 N N . GLY A 1 84 ? -1.507 -7.992 2.613 1.00 70.44 84 GLY A N 1
ATOM 620 C CA . GLY A 1 84 ? -0.769 -8.531 3.759 1.00 70.44 84 GLY A CA 1
ATOM 621 C C . GLY A 1 84 ? 0.702 -8.901 3.513 1.00 70.44 84 GLY A C 1
ATOM 622 O O . GLY A 1 84 ? 1.368 -9.337 4.453 1.00 70.44 84 GLY A O 1
ATOM 623 N N . ALA A 1 85 ? 1.236 -8.709 2.306 1.00 72.94 85 ALA A N 1
ATOM 624 C CA . ALA A 1 85 ? 2.662 -8.861 2.002 1.00 72.94 85 ALA A CA 1
ATOM 625 C C . ALA A 1 85 ? 3.476 -7.594 2.318 1.00 72.94 85 ALA A C 1
ATOM 627 O O . ALA A 1 85 ? 4.677 -7.698 2.558 1.00 72.94 85 ALA A O 1
ATOM 628 N N . GLY A 1 86 ? 2.832 -6.424 2.381 1.00 68.19 86 GLY A N 1
ATOM 629 C CA . GLY A 1 86 ? 3.487 -5.145 2.644 1.00 68.19 86 GLY A CA 1
ATOM 630 C C . GLY A 1 86 ? 4.193 -4.553 1.416 1.00 68.19 86 GLY A C 1
ATOM 631 O O . GLY A 1 86 ? 4.636 -5.277 0.522 1.00 68.19 86 GLY A O 1
ATOM 632 N N . GLY A 1 87 ? 4.368 -3.230 1.411 1.00 64.12 87 GLY A N 1
ATOM 633 C CA . GLY A 1 87 ? 5.160 -2.506 0.409 1.00 64.12 87 GLY A CA 1
ATOM 634 C C . GLY A 1 87 ? 4.376 -2.026 -0.813 1.00 64.12 87 GLY A C 1
ATOM 635 O O . GLY A 1 87 ? 5.001 -1.577 -1.775 1.00 64.12 87 GLY A O 1
ATOM 636 N N . GLY A 1 88 ? 3.045 -2.108 -0.785 1.00 64.81 88 GLY A N 1
ATOM 637 C CA . GLY A 1 88 ? 2.195 -1.511 -1.806 1.00 64.81 88 GLY A CA 1
ATOM 638 C C . GLY A 1 88 ? 2.166 0.022 -1.710 1.00 64.81 88 GLY A C 1
ATOM 639 O O . GLY A 1 88 ? 2.449 0.607 -0.661 1.00 64.81 88 GLY A O 1
ATOM 640 N N . PRO A 1 89 ? 1.826 0.725 -2.805 1.00 67.00 89 PRO A N 1
ATOM 641 C CA . PRO A 1 89 ? 1.579 2.168 -2.758 1.00 67.00 89 PRO A CA 1
ATOM 642 C C . PRO A 1 89 ? 0.245 2.510 -2.081 1.00 67.00 89 PRO A C 1
ATOM 644 O O . PRO A 1 89 ? 0.037 3.639 -1.626 1.00 67.00 89 PRO A O 1
ATOM 647 N N . ASN A 1 90 ? -0.672 1.543 -2.018 1.00 74.38 90 ASN A N 1
ATOM 648 C CA . ASN A 1 90 ? -1.989 1.698 -1.429 1.00 74.38 90 ASN A CA 1
ATOM 649 C C . ASN A 1 90 ? -2.207 0.661 -0.344 1.00 74.38 90 ASN A C 1
ATOM 651 O O . ASN A 1 90 ? -1.891 -0.506 -0.518 1.00 74.38 90 ASN A O 1
ATOM 655 N N . ILE A 1 91 ? -2.878 1.105 0.711 1.00 80.81 91 ILE A N 1
ATOM 656 C CA . ILE A 1 91 ? -3.430 0.214 1.717 1.00 80.81 91 ILE A CA 1
ATOM 657 C C . ILE A 1 91 ? -4.770 -0.308 1.182 1.00 80.81 91 ILE A C 1
ATOM 659 O O . ILE A 1 91 ? -5.631 0.471 0.770 1.00 80.81 91 ILE A O 1
ATOM 663 N N . VAL A 1 92 ? -4.978 -1.615 1.216 1.00 83.25 92 VAL A N 1
ATOM 664 C CA . VAL A 1 92 ? -6.209 -2.288 0.796 1.00 83.25 92 VAL A CA 1
ATOM 665 C C . VAL A 1 92 ? -6.704 -3.247 1.879 1.00 83.25 92 VAL A C 1
ATOM 667 O O . VAL A 1 92 ? -6.062 -3.486 2.903 1.00 83.25 92 VAL A O 1
ATOM 670 N N . LYS A 1 93 ? -7.912 -3.792 1.697 1.00 88.69 93 LYS A N 1
ATOM 671 C CA . LYS A 1 93 ? -8.445 -4.814 2.605 1.00 88.69 93 LYS A CA 1
ATOM 672 C C . LYS A 1 93 ? -7.510 -6.027 2.626 1.00 88.69 93 LYS A C 1
ATOM 674 O O . LYS A 1 93 ? -7.245 -6.613 1.585 1.00 88.69 93 LYS A O 1
ATOM 679 N N . GLY A 1 94 ? -7.117 -6.453 3.823 1.00 86.94 94 GLY A N 1
ATOM 680 C CA . GLY A 1 94 ? -6.200 -7.569 4.045 1.00 86.94 94 GLY A CA 1
ATOM 681 C C . GLY A 1 94 ? -4.810 -7.138 4.503 1.00 86.94 94 GLY A C 1
ATOM 682 O O . GLY A 1 94 ? -4.129 -7.961 5.114 1.00 86.94 94 GLY A O 1
ATOM 683 N N . ASP A 1 95 ? -4.438 -5.872 4.301 1.00 89.44 95 ASP A N 1
ATOM 684 C CA . ASP A 1 95 ? -3.132 -5.356 4.707 1.00 89.44 95 ASP A CA 1
ATOM 685 C C . ASP A 1 95 ? -2.980 -5.222 6.205 1.00 89.44 95 ASP A C 1
ATOM 687 O O . ASP A 1 95 ? -3.943 -4.954 6.930 1.00 89.44 95 ASP A O 1
ATOM 691 N N . CYS A 1 96 ? -1.736 -5.350 6.653 1.00 90.88 96 CYS A N 1
ATOM 692 C CA . CYS A 1 96 ? -1.371 -5.095 8.026 1.00 90.88 96 CYS A CA 1
ATOM 693 C C . CYS A 1 96 ? -0.686 -3.743 8.177 1.00 90.88 96 CYS A C 1
ATOM 695 O O . CYS A 1 96 ? 0.033 -3.265 7.301 1.00 90.88 96 CYS A O 1
ATOM 697 N N . LEU A 1 97 ? -0.932 -3.111 9.319 1.00 90.56 97 LEU A N 1
ATOM 698 C CA . LEU A 1 97 ? -0.450 -1.781 9.640 1.00 90.56 97 LEU A CA 1
ATOM 699 C C . LEU A 1 97 ? 0.373 -1.831 10.914 1.00 90.56 97 LEU A C 1
ATOM 701 O O . LEU A 1 97 ? -0.085 -2.361 11.927 1.00 90.56 97 LEU A O 1
ATOM 705 N N . LEU A 1 98 ? 1.549 -1.215 10.894 1.00 89.25 98 LEU A N 1
ATOM 706 C CA . LEU A 1 98 ? 2.289 -0.886 12.107 1.00 89.25 98 LEU A CA 1
ATOM 707 C C . LEU A 1 98 ? 1.930 0.529 12.562 1.00 89.25 98 LEU A C 1
ATOM 709 O O . LEU A 1 98 ? 1.662 1.415 11.749 1.00 89.25 98 LEU A O 1
ATOM 713 N N . GLU A 1 99 ? 1.961 0.755 13.874 1.00 87.19 99 GLU A N 1
ATOM 714 C CA . GLU A 1 99 ? 1.809 2.084 14.469 1.00 87.19 99 GLU A CA 1
ATOM 715 C C . GLU A 1 99 ? 3.189 2.633 14.840 1.00 87.19 99 GLU A C 1
ATOM 717 O O . GLU A 1 99 ? 3.938 1.999 15.586 1.00 87.19 99 GLU A O 1
ATOM 722 N N . ARG A 1 100 ? 3.514 3.840 14.373 1.00 85.06 100 ARG A N 1
ATOM 723 C CA . ARG A 1 100 ? 4.735 4.559 14.748 1.00 85.06 100 ARG A CA 1
ATOM 724 C C . ARG A 1 100 ? 4.403 5.994 15.128 1.00 85.06 100 ARG A C 1
ATOM 726 O O . ARG A 1 100 ? 3.534 6.621 14.536 1.00 85.06 100 ARG A O 1
ATOM 733 N N . LYS A 1 101 ? 5.126 6.536 16.107 1.00 83.81 101 LYS A N 1
ATOM 734 C CA . LYS A 1 101 ? 5.064 7.966 16.418 1.00 83.81 101 LYS A CA 1
ATOM 735 C C . LYS A 1 101 ? 5.964 8.732 15.454 1.00 83.81 101 LYS A C 1
ATOM 737 O O . LYS A 1 101 ? 7.158 8.449 15.394 1.00 83.81 101 LYS A O 1
ATOM 742 N N . THR A 1 102 ? 5.410 9.683 14.716 1.00 78.56 102 THR A N 1
ATOM 743 C CA . THR A 1 102 ? 6.164 10.581 13.830 1.00 78.56 102 THR A CA 1
ATOM 744 C C . THR A 1 102 ? 6.023 12.016 14.304 1.00 78.56 102 THR A C 1
ATOM 746 O O . THR A 1 102 ? 5.034 12.358 14.945 1.00 78.56 102 THR A O 1
ATOM 749 N N . LEU A 1 103 ? 7.002 12.869 14.001 1.00 76.81 103 LEU A N 1
ATOM 750 C CA . LEU A 1 103 ? 6.852 14.303 14.238 1.00 76.81 103 LEU A CA 1
ATOM 751 C C . LEU A 1 103 ? 5.747 14.839 13.313 1.00 76.81 103 LEU A C 1
ATOM 753 O O . LEU A 1 103 ? 5.874 14.762 12.094 1.00 76.81 103 LEU A O 1
ATOM 757 N N . GLY A 1 104 ? 4.666 15.331 13.904 1.00 67.50 104 GLY A N 1
ATOM 758 C CA . GLY A 1 104 ? 3.608 16.075 13.237 1.00 67.50 104 GLY A CA 1
ATOM 759 C C . GLY A 1 104 ? 3.952 17.557 13.102 1.00 67.50 104 GLY A C 1
ATOM 760 O O . GLY A 1 104 ? 5.062 18.003 13.421 1.00 67.50 104 GLY A O 1
ATOM 761 N N . SER A 1 105 ? 2.981 18.345 12.643 1.00 63.66 105 SER A N 1
ATOM 762 C CA . SER A 1 105 ? 3.149 19.797 12.539 1.00 63.66 105 SER A CA 1
ATOM 763 C C . SER A 1 105 ? 3.312 20.406 13.938 1.00 63.66 105 SER A C 1
ATOM 765 O O . SER A 1 105 ? 2.479 20.199 14.818 1.00 63.66 105 SER A O 1
ATOM 767 N N . GLY A 1 106 ? 4.400 21.146 14.171 1.00 67.06 106 GLY A N 1
ATOM 768 C CA . GLY A 1 106 ? 4.632 21.838 15.446 1.00 67.06 106 GLY A CA 1
ATOM 769 C C . GLY A 1 106 ? 5.203 20.968 16.572 1.00 67.06 106 GLY A C 1
ATOM 770 O O . GLY A 1 106 ? 4.742 21.051 17.708 1.00 67.06 106 GLY A O 1
ATOM 771 N N . SER A 1 107 ? 6.218 20.147 16.279 1.00 72.75 107 SER A N 1
ATOM 772 C CA . SER A 1 107 ? 7.005 19.380 17.272 1.00 72.75 107 SER A CA 1
ATOM 773 C C . SER A 1 107 ? 6.215 18.368 18.114 1.00 72.75 107 SER A C 1
ATOM 775 O O . SER A 1 107 ? 6.738 17.834 19.093 1.00 72.75 107 SER A O 1
ATOM 777 N N . THR A 1 108 ? 4.970 18.072 17.745 1.00 71.94 108 THR A N 1
ATOM 778 C CA . THR A 1 108 ? 4.124 17.100 18.446 1.00 71.94 108 THR A CA 1
ATOM 779 C C . THR A 1 108 ? 4.314 15.720 17.830 1.00 71.94 108 THR A C 1
ATOM 781 O O . THR A 1 108 ? 4.323 15.589 16.613 1.00 71.94 108 THR A O 1
ATOM 784 N N . LEU A 1 109 ? 4.480 14.675 18.645 1.00 78.19 109 LEU A N 1
ATOM 785 C CA . LEU A 1 109 ? 4.503 13.300 18.142 1.00 78.19 109 LEU A CA 1
ATOM 786 C C . LEU A 1 109 ? 3.075 12.822 17.859 1.00 78.19 109 LEU A C 1
ATOM 788 O O . LEU A 1 109 ? 2.278 12.665 18.783 1.00 78.19 109 LEU A O 1
ATOM 792 N N . GLU A 1 110 ? 2.777 12.541 16.598 1.00 79.31 110 GLU A N 1
ATOM 793 C CA . GLU A 1 110 ? 1.498 12.012 16.132 1.00 79.31 110 GLU A CA 1
ATOM 794 C C . GLU A 1 110 ? 1.607 10.509 15.867 1.00 79.31 110 GLU A C 1
ATOM 796 O O . GLU A 1 110 ? 2.655 9.998 15.464 1.00 79.31 110 GLU A O 1
ATOM 801 N N . LYS A 1 111 ? 0.521 9.777 16.126 1.00 79.25 111 LYS A N 1
ATOM 802 C CA . LYS A 1 111 ? 0.425 8.368 15.744 1.00 79.25 111 LYS A CA 1
ATOM 803 C C . LYS A 1 111 ? 0.187 8.282 14.242 1.00 79.25 111 LYS A C 1
ATOM 805 O O . LYS A 1 111 ? -0.846 8.739 13.761 1.00 79.25 111 LYS A O 1
ATOM 810 N N . THR A 1 112 ? 1.099 7.621 13.547 1.00 82.06 112 THR A N 1
ATOM 811 C CA . THR A 1 112 ? 1.032 7.395 12.106 1.00 82.06 112 THR A CA 1
ATOM 812 C C . THR A 1 112 ? 1.085 5.906 11.829 1.00 82.06 112 THR A C 1
ATOM 814 O O . THR A 1 112 ? 1.884 5.174 12.420 1.00 82.06 112 THR A O 1
ATOM 817 N N . VAL A 1 113 ? 0.222 5.459 10.922 1.00 85.56 113 VAL A N 1
ATOM 818 C CA . VAL A 1 113 ? 0.168 4.068 10.482 1.00 85.56 113 VAL A CA 1
ATOM 819 C C . VAL A 1 113 ? 0.837 3.893 9.127 1.00 85.56 113 VAL A C 1
ATOM 821 O O . VAL A 1 113 ? 0.646 4.697 8.207 1.00 85.56 113 VAL A O 1
ATOM 824 N N . PHE A 1 114 ? 1.623 2.828 9.027 1.00 83.44 114 PHE A N 1
ATOM 825 C CA . PHE A 1 114 ? 2.347 2.434 7.825 1.00 83.44 114 PHE A CA 1
ATOM 826 C C . PHE A 1 114 ? 1.979 0.998 7.481 1.00 83.44 114 PHE A C 1
ATOM 828 O O . PHE A 1 114 ? 1.829 0.177 8.385 1.00 83.44 114 PHE A O 1
ATOM 835 N N . GLU A 1 115 ? 1.839 0.709 6.191 1.00 83.88 115 GLU A N 1
ATOM 836 C CA . GLU A 1 115 ? 1.692 -0.662 5.713 1.00 83.88 115 GLU A CA 1
ATOM 837 C C . GLU A 1 115 ? 2.931 -1.485 6.078 1.00 83.88 115 GLU A C 1
ATOM 839 O O . GLU A 1 115 ? 4.057 -0.981 6.095 1.00 83.88 115 GLU A O 1
ATOM 844 N N . THR A 1 116 ? 2.711 -2.749 6.410 1.00 84.25 116 THR A N 1
ATOM 845 C CA . THR A 1 116 ? 3.745 -3.706 6.787 1.00 84.25 116 THR A CA 1
ATOM 846 C C . THR A 1 116 ? 3.285 -5.120 6.424 1.00 84.25 116 THR A C 1
ATOM 848 O O . THR A 1 116 ? 2.075 -5.367 6.379 1.00 84.25 116 THR A O 1
ATOM 851 N N . PRO A 1 117 ? 4.206 -6.078 6.215 1.00 84.00 117 PRO A N 1
ATOM 852 C CA . PRO A 1 117 ? 3.824 -7.478 6.098 1.00 84.00 117 PRO A CA 1
ATOM 853 C C . PRO A 1 117 ? 3.031 -7.947 7.330 1.00 84.00 117 PRO A C 1
ATOM 855 O O . PRO A 1 117 ? 3.345 -7.571 8.462 1.00 84.00 117 PRO A O 1
ATOM 858 N N . CYS A 1 118 ? 2.021 -8.791 7.118 1.00 84.25 118 CYS A N 1
ATOM 859 C CA . CYS A 1 118 ? 1.218 -9.397 8.182 1.00 84.25 118 CYS A CA 1
ATOM 860 C C . CYS A 1 118 ? 1.954 -10.500 8.945 1.00 84.25 118 CYS A C 1
ATOM 862 O O . CYS A 1 118 ? 1.549 -10.866 10.045 1.00 84.25 118 CYS A O 1
ATOM 864 N N . THR A 1 119 ? 3.008 -11.067 8.363 1.00 80.44 119 THR A N 1
ATOM 865 C CA . THR A 1 119 ? 3.852 -12.046 9.042 1.00 80.44 119 THR A CA 1
ATOM 866 C C . THR A 1 119 ? 4.866 -11.338 9.927 1.00 80.44 119 THR A C 1
ATOM 868 O O . THR A 1 119 ? 5.542 -10.416 9.464 1.00 80.44 119 THR A O 1
ATOM 871 N N . ASP A 1 120 ? 5.050 -11.830 11.151 1.00 65.69 120 ASP A N 1
ATOM 872 C CA . ASP A 1 120 ? 6.157 -11.412 12.006 1.00 65.69 120 ASP A CA 1
ATOM 873 C C . ASP A 1 120 ? 7.489 -11.781 11.346 1.00 65.69 120 ASP A C 1
ATOM 875 O O . ASP A 1 120 ? 7.958 -12.917 11.402 1.00 65.69 120 ASP A O 1
ATOM 879 N N . SER A 1 121 ? 8.135 -10.795 10.730 1.00 58.94 121 SER A N 1
ATOM 880 C CA . SER A 1 121 ? 9.455 -10.931 10.106 1.00 58.94 121 SER A CA 1
ATOM 881 C C . SER A 1 121 ? 10.603 -10.966 11.127 1.00 58.94 121 SER A C 1
ATOM 883 O O . SER A 1 121 ? 11.760 -10.749 10.774 1.00 58.94 121 SER A O 1
ATOM 885 N N . GLY A 1 122 ? 10.301 -11.185 12.414 1.00 56.62 122 GLY A N 1
ATOM 886 C CA . GLY A 1 122 ? 11.269 -11.080 13.511 1.00 56.62 122 GLY A CA 1
ATOM 887 C C . GLY A 1 122 ? 11.765 -9.651 13.767 1.00 56.62 122 GLY A C 1
ATOM 888 O O . GLY A 1 122 ? 12.727 -9.461 14.510 1.00 56.62 122 GLY A O 1
ATOM 889 N N . SER A 1 123 ? 11.135 -8.641 13.157 1.00 62.59 123 SER A N 1
ATOM 890 C CA . SER A 1 123 ? 11.451 -7.233 13.395 1.00 62.59 123 SER A CA 1
ATOM 891 C C . SER A 1 123 ? 10.784 -6.720 14.679 1.00 62.59 123 SER A C 1
ATOM 893 O O . SER A 1 123 ? 9.738 -7.213 15.096 1.00 62.59 123 SER A O 1
ATOM 895 N N . THR A 1 124 ? 11.358 -5.686 15.300 1.00 62.88 124 THR A N 1
ATOM 896 C CA . THR A 1 124 ? 10.750 -4.991 16.452 1.00 62.88 124 THR A CA 1
ATOM 897 C C . THR A 1 124 ? 9.491 -4.196 16.087 1.00 62.88 124 THR A C 1
ATOM 899 O O . THR A 1 124 ? 8.821 -3.665 16.972 1.00 62.88 124 THR A O 1
ATOM 902 N N . LEU A 1 125 ? 9.169 -4.095 14.796 1.00 69.75 125 LEU A N 1
ATOM 903 C CA . LEU A 1 125 ? 8.020 -3.380 14.260 1.00 69.75 125 LEU A CA 1
ATOM 904 C C . LEU A 1 125 ? 6.981 -4.394 13.772 1.00 69.75 125 LEU A C 1
ATOM 906 O O . LEU A 1 125 ? 6.884 -4.685 12.583 1.00 69.75 125 LEU A O 1
ATOM 910 N N . GLN A 1 126 ? 6.233 -4.951 14.723 1.00 81.44 126 GLN A N 1
ATOM 911 C CA . GLN A 1 126 ? 5.175 -5.921 14.447 1.00 81.44 126 GLN A CA 1
ATOM 912 C C . GLN A 1 126 ? 3.912 -5.240 13.894 1.00 81.44 126 GLN A C 1
ATOM 914 O O . GLN A 1 126 ? 3.617 -4.090 14.264 1.00 81.44 126 GLN A O 1
ATOM 919 N N . PRO A 1 127 ? 3.147 -5.933 13.030 1.00 89.75 127 PRO A N 1
ATOM 920 C CA . PRO A 1 127 ? 1.823 -5.474 12.641 1.00 89.75 127 PRO A CA 1
ATOM 921 C C . PRO A 1 127 ? 0.940 -5.324 13.887 1.00 89.75 127 PRO A C 1
ATOM 923 O O . PRO A 1 127 ? 0.985 -6.139 14.801 1.00 89.75 127 PRO A O 1
ATOM 926 N N . ARG A 1 128 ? 0.157 -4.245 13.944 1.00 91.62 128 ARG A N 1
ATOM 927 C CA . ARG A 1 128 ? -0.771 -3.950 15.050 1.00 91.62 128 ARG A CA 1
ATOM 928 C C . ARG A 1 128 ? -2.227 -4.006 14.643 1.00 91.62 128 ARG A C 1
ATOM 930 O O . ARG A 1 128 ? -3.075 -4.262 15.489 1.00 91.62 128 ARG A O 1
ATOM 937 N N . TYR A 1 129 ? -2.510 -3.745 13.372 1.00 93.31 129 TYR A N 1
ATOM 938 C CA . TYR A 1 129 ? -3.866 -3.768 12.852 1.00 93.31 129 TYR A CA 1
ATOM 939 C C . TYR A 1 129 ? -3.912 -4.480 11.506 1.00 93.31 129 TYR A C 1
ATOM 941 O O . TYR A 1 129 ? -2.946 -4.408 10.751 1.00 93.31 129 TYR A O 1
ATOM 949 N N . LYS A 1 130 ? -5.048 -5.095 11.180 1.00 93.38 130 LYS A N 1
ATOM 950 C CA . LYS A 1 130 ? -5.375 -5.612 9.851 1.00 93.38 130 LYS A CA 1
ATOM 951 C C . LYS A 1 130 ? -6.563 -4.859 9.278 1.00 93.38 130 LYS A C 1
ATOM 953 O O . LYS A 1 130 ? -7.596 -4.723 9.933 1.00 93.38 130 LYS A O 1
ATOM 958 N N . VAL A 1 131 ? -6.430 -4.374 8.052 1.00 92.69 131 VAL A N 1
ATOM 959 C CA . VAL A 1 131 ? -7.470 -3.616 7.358 1.00 92.69 131 VAL A CA 1
ATOM 960 C C . VAL A 1 131 ? -8.584 -4.558 6.923 1.00 92.69 131 VAL A C 1
ATOM 962 O O . VAL A 1 131 ? -8.366 -5.514 6.179 1.00 92.69 131 VAL A O 1
ATOM 965 N N . ILE A 1 132 ? -9.802 -4.268 7.368 1.00 92.94 132 ILE A N 1
ATOM 966 C CA . ILE A 1 132 ? -11.005 -5.055 7.073 1.00 92.94 132 ILE A CA 1
ATOM 967 C C . ILE A 1 132 ? -11.925 -4.368 6.061 1.00 92.94 132 ILE A C 1
ATOM 969 O O . ILE A 1 132 ? -12.704 -5.051 5.390 1.00 92.94 132 ILE A O 1
ATOM 973 N N . ALA A 1 133 ? -11.810 -3.045 5.904 1.00 89.06 133 ALA A N 1
ATOM 974 C CA . ALA A 1 133 ? -12.516 -2.279 4.882 1.00 89.06 133 ALA A CA 1
ATOM 975 C C . ALA A 1 133 ? -11.799 -0.962 4.539 1.00 89.06 133 ALA A C 1
ATOM 977 O O . ALA A 1 133 ? -11.134 -0.362 5.386 1.00 89.06 133 ALA A O 1
ATOM 978 N N . VAL A 1 134 ? -12.000 -0.501 3.302 1.00 87.88 134 VAL A N 1
ATOM 979 C CA . VAL A 1 134 ? -11.615 0.828 2.812 1.00 87.88 134 VAL A CA 1
ATOM 980 C C . VAL A 1 134 ? -12.862 1.469 2.210 1.00 87.88 134 VAL A C 1
ATOM 982 O O . VAL A 1 134 ? -13.503 0.880 1.339 1.00 87.88 134 VAL A O 1
ATOM 985 N N . VAL A 1 135 ? -13.248 2.638 2.716 1.00 85.56 135 VAL A N 1
ATOM 986 C CA . VAL A 1 135 ? -14.486 3.333 2.343 1.00 85.56 135 VAL A CA 1
ATOM 987 C C . VAL A 1 135 ? -14.134 4.674 1.692 1.00 85.56 135 VAL A C 1
ATOM 989 O O . VAL A 1 135 ? -13.571 5.534 2.372 1.00 85.56 135 VAL A O 1
ATOM 992 N N . PRO A 1 136 ? -14.485 4.909 0.415 1.00 79.62 136 PRO A N 1
ATOM 993 C CA . PRO A 1 136 ? -14.239 6.193 -0.235 1.00 79.62 136 PRO A CA 1
ATOM 994 C C . PRO A 1 136 ? -14.956 7.349 0.481 1.00 79.62 136 PRO A C 1
ATOM 996 O O . PRO A 1 136 ? -16.172 7.338 0.675 1.00 79.62 136 PRO A O 1
ATOM 999 N N . LEU A 1 137 ? -14.227 8.404 0.834 1.00 71.62 137 LEU A N 1
ATOM 1000 C CA . LEU A 1 137 ? -14.759 9.607 1.486 1.00 71.62 137 LEU A CA 1
ATOM 1001 C C . LEU A 1 137 ? -15.630 10.461 0.554 1.00 71.62 137 LEU A C 1
ATOM 1003 O O . LEU A 1 137 ? -16.439 11.251 1.038 1.00 71.62 137 LEU A O 1
ATOM 1007 N N . SER A 1 138 ? -15.525 10.289 -0.768 1.00 65.19 138 SER A N 1
ATOM 1008 C CA . SER A 1 138 ? -16.467 10.875 -1.737 1.00 65.19 138 SER A CA 1
ATOM 1009 C C . SER A 1 138 ? -17.894 10.337 -1.554 1.00 65.19 138 SER A C 1
ATOM 1011 O O . SER A 1 138 ? -18.862 11.047 -1.821 1.00 65.19 138 SER A O 1
ATOM 1013 N N . ILE A 1 139 ? -18.021 9.120 -1.021 1.00 51.69 139 ILE A N 1
ATOM 1014 C CA . ILE A 1 139 ? -19.279 8.442 -0.700 1.00 51.69 139 ILE A CA 1
ATOM 1015 C C . ILE A 1 139 ? -19.762 8.781 0.729 1.00 51.69 139 ILE A C 1
ATOM 1017 O O . ILE A 1 139 ? -20.961 8.726 1.009 1.00 51.69 139 ILE A O 1
ATOM 1021 N N . ALA A 1 140 ? -18.876 9.261 1.611 1.00 49.47 140 ALA A N 1
ATOM 1022 C CA . ALA A 1 140 ? -19.179 9.591 3.011 1.00 49.47 140 ALA A CA 1
ATOM 1023 C C . ALA A 1 140 ? -20.102 10.817 3.218 1.00 49.47 140 ALA A C 1
ATOM 1025 O O . ALA A 1 140 ? -20.378 11.193 4.355 1.00 49.47 140 ALA A O 1
ATOM 1026 N N . LYS A 1 141 ? -20.605 11.444 2.142 1.00 47.00 141 LYS A N 1
ATOM 1027 C CA . LYS A 1 141 ? -21.649 12.489 2.200 1.00 47.00 141 LYS A CA 1
ATOM 1028 C C . LYS A 1 141 ? -23.082 11.950 2.067 1.00 47.00 141 LYS A C 1
ATOM 1030 O O . LYS A 1 141 ? -24.023 12.719 2.236 1.00 47.00 141 LYS A O 1
ATOM 1035 N N . SER A 1 142 ? -23.268 10.662 1.767 1.00 47.25 142 SER A N 1
ATOM 1036 C CA . SER A 1 142 ? -24.582 10.011 1.674 1.00 47.25 142 SER A CA 1
ATOM 1037 C C . SER A 1 142 ? -24.769 9.060 2.862 1.00 47.25 142 SER A C 1
ATOM 1039 O O . SER A 1 142 ? -24.156 7.995 2.919 1.00 47.25 142 SER A O 1
ATOM 1041 N N . GLU A 1 143 ? -25.652 9.424 3.798 1.00 51.53 143 GLU A N 1
ATOM 1042 C CA . GLU A 1 143 ? -25.914 8.750 5.090 1.00 51.53 143 GLU A CA 1
ATOM 1043 C C . GLU A 1 143 ? -26.259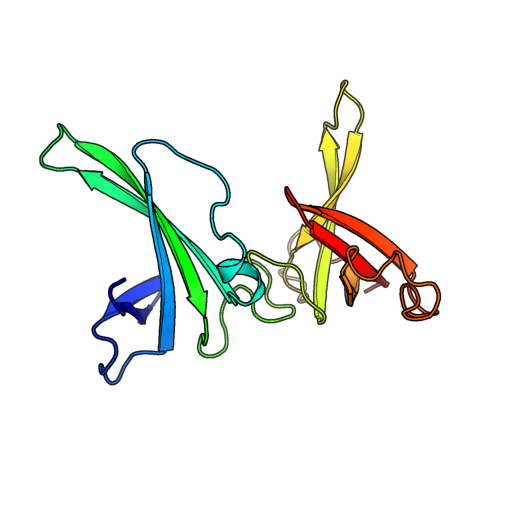 7.243 5.005 1.00 51.53 143 GLU A C 1
ATOM 1045 O O . GLU A 1 143 ? -26.309 6.547 6.022 1.00 51.53 143 GLU A O 1
ATOM 1050 N N . LYS A 1 144 ? -26.511 6.707 3.803 1.00 47.19 144 LYS A N 1
ATOM 1051 C CA . LYS A 1 144 ? -26.876 5.298 3.588 1.00 47.19 144 LYS A CA 1
ATOM 1052 C C . LYS A 1 144 ? -25.712 4.368 3.248 1.00 47.19 144 LYS A C 1
ATOM 1054 O O . LYS A 1 144 ? -25.875 3.163 3.431 1.00 47.19 144 LYS A O 1
ATOM 1059 N N . GLN A 1 145 ? -24.559 4.874 2.810 1.00 51.34 145 GLN A N 1
ATOM 1060 C CA . GLN A 1 145 ? -23.383 4.041 2.526 1.00 51.34 145 GLN A CA 1
ATOM 1061 C C . GLN A 1 145 ? -22.416 4.177 3.702 1.00 51.34 145 GLN A C 1
ATOM 1063 O O . GLN A 1 145 ? -21.472 4.960 3.710 1.00 51.34 145 GLN A O 1
ATOM 1068 N N . LYS A 1 146 ? -22.831 3.498 4.772 1.00 59.19 146 LYS A N 1
ATOM 1069 C CA . LYS A 1 146 ? -22.359 3.669 6.139 1.00 59.19 146 LYS A CA 1
ATOM 1070 C C . LYS A 1 146 ? -20.907 3.237 6.297 1.00 59.19 146 LYS A C 1
ATOM 1072 O O . LYS A 1 146 ? -20.500 2.221 5.749 1.00 59.19 146 LYS A O 1
ATOM 1077 N N . GLU A 1 147 ? -20.214 4.077 7.057 1.00 77.81 147 GLU A N 1
ATOM 1078 C CA . GLU A 1 147 ? -19.131 3.856 8.016 1.00 77.81 147 GLU A CA 1
ATOM 1079 C C . GLU A 1 147 ? -18.543 2.444 8.165 1.00 77.81 147 GLU A C 1
ATOM 1081 O O . GLU A 1 147 ? -19.175 1.422 7.924 1.00 77.81 147 GLU A O 1
ATOM 1086 N N . CYS A 1 148 ? -17.310 2.413 8.665 1.00 86.12 148 CYS A N 1
ATOM 1087 C CA . CYS A 1 148 ? -16.590 1.200 9.014 1.00 86.12 148 CYS A CA 1
ATOM 1088 C C . CYS A 1 148 ? -17.450 0.110 9.690 1.00 86.12 148 CYS A C 1
ATOM 1090 O O . CYS A 1 148 ? -18.284 0.450 10.536 1.00 86.12 148 CYS A O 1
ATOM 1092 N N . PRO A 1 149 ? -17.203 -1.183 9.383 1.00 89.50 149 PRO A N 1
ATOM 1093 C CA . PRO A 1 149 ? -17.855 -2.317 10.043 1.00 89.50 149 PRO A CA 1
ATOM 1094 C C . PRO A 1 149 ? -17.894 -2.195 11.577 1.00 89.50 149 PRO A C 1
ATOM 1096 O O . PRO A 1 149 ? -17.016 -1.577 12.181 1.00 89.50 149 PRO A O 1
ATOM 1099 N N . ALA A 1 150 ? -18.913 -2.769 12.224 1.00 88.00 150 ALA A N 1
ATOM 1100 C CA . ALA A 1 150 ? -19.146 -2.591 13.664 1.00 88.00 150 ALA A CA 1
ATOM 1101 C C . ALA A 1 150 ? -18.012 -3.141 14.551 1.00 88.00 150 ALA A C 1
ATOM 1103 O O . ALA A 1 150 ? -17.786 -2.629 15.642 1.00 88.00 150 ALA A O 1
ATOM 1104 N N . ASP A 1 151 ? -17.294 -4.147 14.062 1.00 89.56 151 ASP A N 1
ATOM 1105 C CA . ASP A 1 151 ? -16.109 -4.760 14.664 1.00 89.56 151 ASP A CA 1
ATOM 1106 C C . ASP A 1 151 ? -14.828 -3.933 14.473 1.00 89.56 151 ASP A C 1
ATOM 1108 O O . ASP A 1 151 ? -13.765 -4.337 14.923 1.00 89.56 151 ASP A O 1
ATOM 1112 N N . THR A 1 152 ? -14.904 -2.764 13.832 1.00 92.12 152 THR A N 1
ATOM 1113 C CA . THR A 1 152 ? -13.737 -1.902 13.619 1.00 92.12 152 THR A CA 1
ATOM 1114 C C . THR A 1 152 ? -13.214 -1.326 14.931 1.00 92.12 152 THR A C 1
ATOM 1116 O O . THR A 1 152 ? -13.894 -0.532 15.583 1.00 92.12 152 THR A O 1
ATOM 1119 N N . GLU A 1 153 ? -11.957 -1.625 15.242 1.00 92.81 153 GLU A N 1
ATOM 1120 C CA . GLU A 1 153 ? -11.256 -1.147 16.439 1.00 92.81 153 GLU A CA 1
ATOM 1121 C C . GLU A 1 153 ? -10.428 0.117 16.168 1.00 92.81 153 GLU A C 1
ATOM 1123 O O . GLU A 1 153 ? -10.258 0.957 17.052 1.00 92.81 153 GLU A O 1
ATOM 1128 N N . TYR A 1 154 ? -9.936 0.285 14.935 1.00 90.56 154 TYR A N 1
ATOM 1129 C CA . TYR A 1 154 ? -9.128 1.431 14.529 1.00 90.56 154 TYR A CA 1
ATOM 1130 C C . TYR A 1 154 ? -9.614 2.041 13.213 1.00 90.56 154 TYR A C 1
ATOM 1132 O O . TYR A 1 154 ? -9.940 1.340 12.253 1.00 90.56 154 TYR A O 1
ATOM 1140 N N . ARG A 1 155 ? -9.652 3.378 13.170 1.00 90.12 155 ARG A N 1
ATOM 1141 C CA . ARG A 1 155 ? -10.092 4.163 12.013 1.00 90.12 155 ARG A CA 1
ATOM 1142 C C . ARG A 1 155 ? -9.086 5.262 11.719 1.00 90.12 155 ARG A C 1
ATOM 1144 O O . ARG A 1 155 ? -8.708 6.004 12.623 1.00 90.12 155 ARG A O 1
ATOM 1151 N N . PHE A 1 156 ? -8.714 5.418 10.456 1.00 86.50 156 PHE A N 1
ATOM 1152 C CA . PHE A 1 156 ? -7.937 6.570 10.005 1.00 86.50 156 PHE A CA 1
ATOM 1153 C C . PHE A 1 156 ? -8.355 6.972 8.598 1.00 86.50 156 PHE A C 1
ATOM 1155 O O . PHE A 1 156 ? -8.768 6.141 7.795 1.00 86.50 156 PHE A O 1
ATOM 1162 N N . ALA A 1 157 ? -8.263 8.264 8.303 1.00 83.88 157 ALA A N 1
ATOM 1163 C CA . ALA A 1 157 ? -8.542 8.795 6.980 1.00 83.88 157 ALA A CA 1
ATOM 1164 C C . ALA A 1 157 ? -7.230 9.192 6.303 1.00 83.88 157 ALA A C 1
ATOM 1166 O O . ALA A 1 157 ? -6.409 9.873 6.920 1.00 83.88 157 ALA A O 1
ATOM 1167 N N . ARG A 1 158 ? -7.051 8.833 5.028 1.00 77.56 158 ARG A N 1
ATOM 1168 C CA . ARG A 1 158 ? -6.037 9.465 4.170 1.00 77.56 158 ARG A CA 1
ATOM 1169 C C . ARG A 1 158 ? -6.738 10.333 3.140 1.00 77.56 158 ARG A C 1
ATOM 1171 O O . ARG A 1 158 ? -7.557 9.847 2.363 1.00 77.56 158 ARG A O 1
ATOM 1178 N N . LYS A 1 159 ? -6.424 11.627 3.156 1.00 69.44 159 LYS A N 1
ATOM 1179 C CA . LYS A 1 159 ? -6.856 12.568 2.122 1.00 69.44 159 LYS A CA 1
ATOM 1180 C C . LYS A 1 159 ? -5.818 12.573 1.006 1.00 69.44 159 LYS A C 1
ATOM 1182 O O . LYS A 1 159 ? -4.631 12.704 1.286 1.00 69.44 159 LYS A O 1
ATOM 1187 N N . ARG A 1 160 ? -6.282 12.448 -0.231 1.00 67.00 160 ARG A N 1
ATOM 1188 C CA . ARG A 1 160 ? -5.527 12.764 -1.446 1.00 67.00 160 ARG A CA 1
ATOM 1189 C C . ARG A 1 160 ? -6.028 14.115 -1.967 1.00 67.00 160 ARG A C 1
ATOM 1191 O O . ARG A 1 160 ? -7.028 14.633 -1.475 1.00 67.00 160 ARG A O 1
ATOM 1198 N N . GLU A 1 161 ? -5.334 14.698 -2.935 1.00 55.72 161 GLU A N 1
ATOM 1199 C CA . GLU A 1 161 ? -5.538 16.089 -3.376 1.00 55.72 161 GLU A CA 1
ATOM 1200 C C . GLU A 1 161 ? -7.008 16.436 -3.713 1.00 55.72 161 GLU A C 1
ATOM 1202 O O . GLU A 1 161 ? -7.457 17.545 -3.428 1.00 55.72 161 GLU A O 1
ATOM 1207 N N . PHE A 1 162 ? -7.800 15.465 -4.196 1.00 53.91 162 PHE A N 1
ATOM 1208 C CA . PHE A 1 162 ? -9.220 15.657 -4.546 1.00 53.91 162 PHE A CA 1
ATOM 1209 C C . PHE A 1 162 ? -10.176 14.558 -4.044 1.00 53.91 162 PHE A C 1
ATOM 1211 O O . PHE A 1 162 ? -11.389 14.644 -4.246 1.00 53.91 162 PHE A O 1
ATOM 1218 N N . THR A 1 163 ? -9.659 13.525 -3.377 1.00 66.31 163 THR A N 1
ATOM 1219 C CA . THR A 1 163 ? -10.418 12.365 -2.878 1.00 66.31 163 THR A CA 1
ATOM 1220 C C . THR A 1 163 ? -9.903 11.955 -1.499 1.00 66.31 163 THR A C 1
ATOM 1222 O O . THR A 1 163 ? -9.012 12.579 -0.927 1.00 66.31 163 THR A O 1
ATOM 1225 N N . GLY A 1 164 ? -10.458 10.909 -0.906 1.00 75.06 164 GLY A N 1
ATOM 1226 C CA . GLY A 1 164 ? -9.841 10.305 0.263 1.00 75.06 164 GLY A CA 1
ATOM 1227 C C . GLY A 1 164 ? -10.540 9.023 0.639 1.00 75.06 164 GLY A C 1
ATOM 1228 O O . GLY A 1 164 ? -11.630 8.755 0.146 1.00 75.06 164 GLY A O 1
ATOM 1229 N N . ASP A 1 165 ? -9.917 8.272 1.530 1.00 84.81 165 ASP A N 1
ATOM 1230 C CA . ASP A 1 165 ? -10.381 6.959 1.952 1.00 84.81 165 ASP A CA 1
ATOM 1231 C C . ASP A 1 165 ? -10.406 6.903 3.482 1.00 84.81 165 ASP A C 1
ATOM 1233 O O . ASP A 1 165 ? -9.483 7.385 4.148 1.00 84.81 165 ASP A O 1
ATOM 1237 N N . LEU A 1 166 ? -11.478 6.342 4.039 1.00 86.75 166 LEU A N 1
ATOM 1238 C CA . LEU A 1 166 ? -11.581 5.940 5.436 1.00 86.75 166 LEU A CA 1
ATOM 1239 C C . LEU A 1 166 ? -11.205 4.465 5.540 1.00 86.75 166 LEU A C 1
ATOM 1241 O O . LEU A 1 166 ? -11.871 3.599 4.975 1.00 86.75 166 LEU A O 1
ATOM 1245 N N . TYR A 1 167 ? -10.158 4.187 6.295 1.00 89.69 167 TYR A N 1
ATOM 1246 C CA . TYR A 1 167 ? -9.662 2.847 6.548 1.00 89.69 167 TYR A CA 1
ATOM 1247 C C . TYR A 1 167 ? -10.214 2.334 7.867 1.00 89.69 167 TYR A C 1
ATOM 1249 O O . TYR A 1 167 ? -10.223 3.051 8.872 1.00 89.69 167 TYR A O 1
ATOM 1257 N N . CYS A 1 168 ? -10.642 1.080 7.850 1.00 92.31 168 CYS A N 1
ATOM 1258 C CA . CYS A 1 168 ? -11.254 0.385 8.968 1.00 92.31 168 CYS A CA 1
ATOM 1259 C C . CYS A 1 168 ? -10.416 -0.849 9.269 1.00 92.31 168 CYS A C 1
ATOM 1261 O O . CYS A 1 168 ? -10.234 -1.692 8.386 1.00 92.31 168 CYS A O 1
ATOM 1263 N N . ALA A 1 169 ? -9.893 -0.953 10.484 1.00 93.62 169 ALA A N 1
ATOM 1264 C CA . ALA A 1 169 ? -8.990 -2.024 10.866 1.00 93.62 169 ALA A CA 1
ATOM 1265 C C . ALA A 1 169 ? -9.339 -2.619 12.237 1.00 93.62 169 ALA A C 1
ATOM 1267 O O . ALA A 1 169 ? -9.953 -1.960 13.078 1.00 93.62 169 ALA A O 1
ATOM 1268 N N . VAL A 1 170 ? -8.929 -3.867 12.440 1.00 95.25 170 VAL A N 1
ATOM 1269 C CA . VAL A 1 170 ? -9.033 -4.618 13.704 1.00 95.25 170 VAL A CA 1
ATOM 1270 C C . VAL A 1 170 ? -7.639 -4.933 14.223 1.00 95.25 170 VAL A C 1
ATOM 1272 O O . VAL A 1 170 ? -6.710 -4.991 13.417 1.00 95.25 170 VAL A O 1
ATOM 1275 N N . GLY A 1 171 ? -7.468 -5.116 15.532 1.00 92.19 171 GLY A N 1
ATOM 1276 C CA . GLY A 1 171 ? -6.212 -5.606 16.094 1.00 92.19 171 GLY A CA 1
ATOM 1277 C C . GLY A 1 171 ? -5.800 -6.957 15.499 1.00 92.19 171 GLY A C 1
ATOM 1278 O O . GLY A 1 171 ? -6.658 -7.777 15.159 1.00 92.19 171 GLY A O 1
ATOM 1279 N N . VAL A 1 172 ? -4.489 -7.167 15.349 1.00 87.06 172 VAL A N 1
ATOM 1280 C CA . VAL A 1 172 ? -3.898 -8.486 15.046 1.00 87.06 172 VAL A CA 1
ATOM 1281 C C . VAL A 1 172 ? -3.292 -9.127 16.281 1.00 87.06 172 VAL A C 1
ATOM 1283 O O . VAL A 1 172 ? -2.862 -8.373 17.185 1.00 87.06 172 VAL A O 1
#

Organism: Streptomyces venezuelae (NCBI:txid54571)

Foldseek 3Di:
DDWWFWADDDPDIDIDDPPDPRGQKTFPDKDKDLDDDPDDCDVVLVQFQAKDWDWDFDPVPPRRIMIMITGIDRHDPPDARDQQQHHRPDHAQNWFWFWDFDQDPPRDTDTDIGTDHQDPPVDPGHGFKGWHHKAKVVCVVDVPSDDDDPQFPDWDKDDDPDIIIITTIHTD

Radius of gyration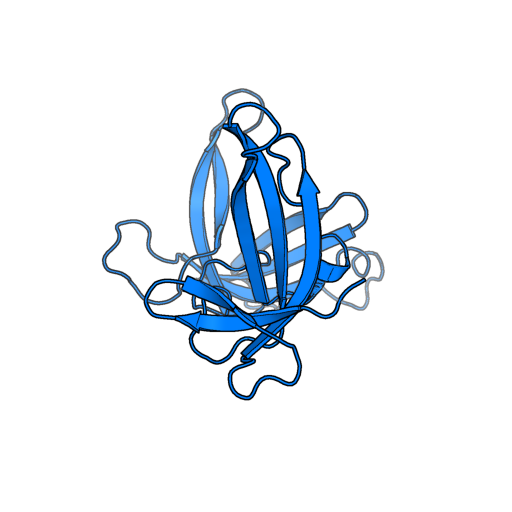: 18.4 Å; chains: 1; bounding box: 54×37×44 Å

Sequence (172 aa):
MGSDSLATASGGYREIPCDGPGAVAEVLLREEFDTVKADRCDTAAAEADLLIHLTREDPQNHGRLLYAEVCLRNLADPHPGAPGAGGGPNIVKGDCLLERKTLGSGSTLEKTVFETPCTDSGSTLQPRYKVIAVVPLSIAKSEKQKECPADTEYRFARKREFTGDLYCAVGV

pLDDT: mean 74.6, std 12.3, range [42.09, 95.25]

Secondary structure (DSSP, 8-state):
----EEEEETTEEEEE-TTSTT--EEEEEEEEESS-------GGGGG-SEEEEEEEEETTTTTEEEEEEEEEESPPSS-TTSTTT---SS--TT-EEEEEEEE-TTSPEEEEEEEE-SS--S-SS---EEEEEEEETTTTTSTTS--S-TT--EEEEEE-SS-EEEEEEEE-